Protein AF-A0A919LVM4-F1 (afdb_monomer)

Structure (mmCIF, N/CA/C/O backbone):
data_AF-A0A919LVM4-F1
#
_entry.id   AF-A0A919LVM4-F1
#
loop_
_atom_site.group_PDB
_atom_site.id
_atom_site.type_symbol
_atom_site.label_atom_id
_atom_site.label_alt_id
_atom_site.label_comp_id
_atom_site.label_asym_id
_atom_site.label_entity_id
_atom_site.label_seq_id
_atom_site.pdbx_PDB_ins_code
_atom_site.Cartn_x
_atom_site.Cartn_y
_atom_site.Cartn_z
_atom_site.occupancy
_atom_site.B_iso_or_equiv
_atom_site.auth_seq_id
_atom_site.auth_comp_id
_atom_site.auth_asym_id
_atom_site.auth_atom_id
_atom_site.pdbx_PDB_model_num
ATOM 1 N N . MET A 1 1 ? -22.165 2.919 14.685 1.00 74.94 1 MET A N 1
ATOM 2 C CA . MET A 1 1 ? -20.907 2.633 13.943 1.00 74.94 1 MET A CA 1
ATOM 3 C C . MET A 1 1 ? -20.092 1.496 14.580 1.00 74.94 1 MET A C 1
ATOM 5 O O . MET A 1 1 ? -20.312 1.167 15.739 1.00 74.94 1 MET A O 1
ATOM 9 N N . VAL A 1 2 ? -19.141 0.879 13.852 1.00 83.88 2 VAL A N 1
ATOM 10 C CA . VAL A 1 2 ? -18.265 -0.212 14.362 1.00 83.88 2 VAL A CA 1
ATOM 11 C C . VAL A 1 2 ? -17.450 0.226 15.589 1.00 83.88 2 VAL A C 1
ATOM 13 O O . VAL A 1 2 ? -17.352 -0.524 16.558 1.00 83.88 2 VAL A O 1
ATOM 16 N N . A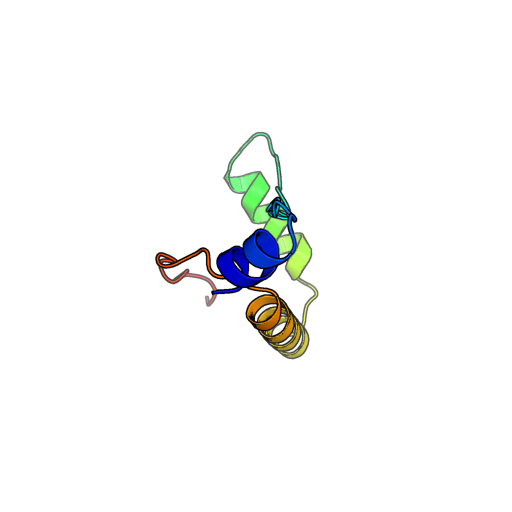RG A 1 3 ? -16.958 1.473 15.593 1.00 86.19 3 ARG A N 1
ATOM 17 C CA . ARG A 1 3 ? -16.255 2.093 16.729 1.00 86.19 3 ARG A CA 1
ATOM 18 C C . ARG A 1 3 ? -17.103 2.127 18.005 1.00 86.19 3 ARG A C 1
ATOM 20 O O . ARG A 1 3 ? -16.642 1.679 19.046 1.00 86.19 3 ARG A O 1
ATOM 27 N N . GLU A 1 4 ? -18.348 2.591 17.917 1.00 87.75 4 GLU A N 1
ATOM 28 C CA . GLU A 1 4 ? -19.275 2.674 19.060 1.00 87.75 4 GLU A CA 1
ATOM 29 C C . GLU A 1 4 ? -19.600 1.289 19.637 1.00 87.75 4 GLU A C 1
ATOM 31 O O . GLU A 1 4 ? -19.620 1.103 20.850 1.00 87.75 4 GLU A O 1
ATOM 36 N N . ARG A 1 5 ? -19.782 0.281 18.773 1.00 91.38 5 ARG A N 1
ATOM 37 C CA . ARG A 1 5 ? -20.041 -1.111 19.190 1.00 91.38 5 ARG A CA 1
ATOM 38 C C . ARG A 1 5 ? -18.847 -1.770 19.885 1.00 91.38 5 ARG A C 1
ATOM 40 O O . ARG A 1 5 ? -19.051 -2.708 20.658 1.00 91.38 5 ARG A O 1
ATOM 47 N N . ALA A 1 6 ? -17.626 -1.340 19.570 1.00 90.19 6 ALA A N 1
ATOM 48 C CA . ALA A 1 6 ? -16.411 -1.787 20.242 1.00 90.19 6 ALA A CA 1
ATOM 49 C C . ALA A 1 6 ? -16.220 -1.059 21.581 1.00 90.19 6 ALA A C 1
ATOM 51 O O . ALA A 1 6 ? -15.977 -1.717 22.592 1.00 90.19 6 ALA A O 1
ATOM 52 N N . ALA A 1 7 ? -16.445 0.259 21.608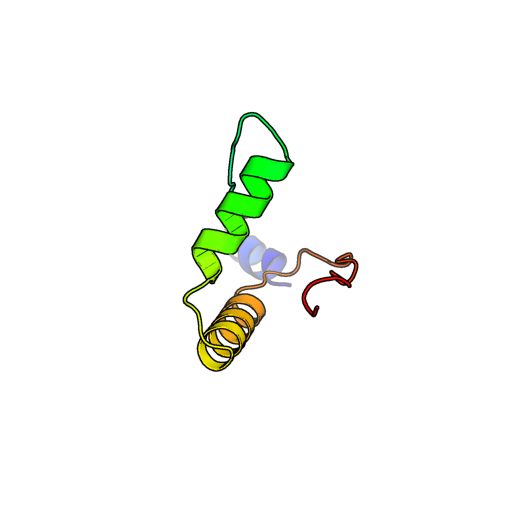 1.00 92.69 7 ALA A N 1
ATOM 53 C CA . ALA A 1 7 ? -16.392 1.068 22.824 1.00 92.69 7 ALA A CA 1
ATOM 54 C C . ALA A 1 7 ? -17.409 0.596 23.877 1.00 92.69 7 ALA A C 1
ATOM 56 O O . ALA A 1 7 ? -17.049 0.415 25.036 1.00 92.69 7 ALA A O 1
ATOM 57 N N . ALA A 1 8 ? -18.637 0.265 23.460 1.00 94.56 8 ALA A N 1
ATOM 58 C CA . ALA A 1 8 ? -19.667 -0.322 24.326 1.00 94.56 8 ALA A CA 1
ATOM 59 C C . ALA A 1 8 ? -19.266 -1.675 24.951 1.00 94.56 8 ALA A C 1
ATOM 61 O O . ALA A 1 8 ? -19.898 -2.133 25.896 1.00 94.56 8 ALA A O 1
ATOM 62 N N . ARG A 1 9 ? -18.220 -2.327 24.428 1.00 93.94 9 ARG A N 1
ATOM 63 C CA . ARG A 1 9 ? -17.648 -3.577 24.950 1.00 93.94 9 ARG A CA 1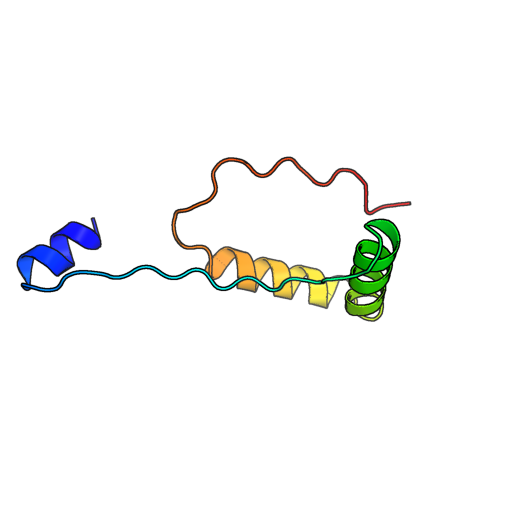
ATOM 64 C C . ARG A 1 9 ? -16.285 -3.371 25.622 1.00 93.94 9 ARG A C 1
ATOM 66 O O . ARG A 1 9 ? -15.552 -4.340 25.789 1.00 93.94 9 ARG A O 1
ATOM 73 N N . GLY A 1 10 ? -15.909 -2.129 25.942 1.00 93.88 10 GLY A N 1
ATOM 74 C CA . GLY A 1 10 ? -14.616 -1.803 26.554 1.00 93.88 10 GLY A CA 1
ATOM 75 C C . GLY A 1 10 ? -13.408 -2.054 25.643 1.00 93.88 10 GLY A C 1
ATOM 76 O O . GLY A 1 10 ? -12.291 -2.200 26.130 1.00 93.88 10 GLY A O 1
ATOM 77 N N . ARG A 1 11 ? -13.613 -2.147 24.321 1.00 95.12 11 ARG A N 1
ATOM 78 C CA . ARG A 1 11 ? -12.553 -2.420 23.341 1.00 95.12 11 ARG A CA 1
ATOM 79 C C . ARG A 1 11 ? -12.190 -1.155 22.572 1.00 95.12 11 ARG A C 1
ATOM 81 O O . ARG A 1 11 ? -13.047 -0.549 21.929 1.00 95.12 11 ARG A O 1
ATOM 88 N N . THR A 1 12 ? -10.902 -0.834 22.538 1.00 90.38 12 THR A N 1
ATOM 89 C CA . THR A 1 12 ? -10.350 0.208 21.662 1.00 90.38 12 THR A CA 1
ATOM 90 C C . THR A 1 12 ? -9.899 -0.417 20.347 1.00 90.38 12 THR A C 1
ATOM 92 O O . THR A 1 12 ? -9.081 -1.335 20.335 1.00 90.38 12 THR A O 1
ATOM 95 N N . LEU A 1 13 ? -10.448 0.057 19.227 1.00 87.50 13 LEU A N 1
ATOM 96 C CA . LEU A 1 13 ? -10.057 -0.413 17.897 1.00 87.50 13 LEU A CA 1
ATOM 97 C C . LEU A 1 13 ? -8.780 0.287 17.435 1.00 87.50 13 LEU A C 1
ATOM 99 O O . LEU A 1 13 ? -8.701 1.515 17.472 1.00 87.50 13 LEU A O 1
ATOM 103 N N . GLN A 1 14 ? -7.831 -0.506 16.946 1.00 87.19 14 GLN A N 1
ATOM 104 C CA . GLN A 1 14 ? -6.672 -0.037 16.194 1.00 87.19 14 GLN A CA 1
ATOM 105 C C . GLN A 1 14 ? -6.917 -0.294 14.709 1.00 87.19 14 GLN A C 1
ATOM 107 O O . GLN A 1 14 ? -7.507 -1.311 14.341 1.00 87.19 14 GLN A O 1
ATOM 112 N N . TYR A 1 15 ? -6.478 0.637 13.870 1.00 85.06 15 TYR A N 1
ATOM 113 C CA . TYR A 1 15 ? -6.622 0.554 12.421 1.00 85.06 15 TYR A CA 1
ATOM 114 C C . TYR A 1 15 ? -5.230 0.488 11.807 1.00 85.06 15 TYR A C 1
ATOM 116 O O . TYR A 1 15 ? -4.338 1.226 12.220 1.00 85.06 15 TYR A O 1
ATOM 124 N N . GLY A 1 16 ? -5.055 -0.392 10.829 1.00 83.31 16 GLY A N 1
ATOM 125 C CA . GLY A 1 16 ? -3.832 -0.510 10.048 1.00 83.31 16 GLY A CA 1
ATOM 126 C C . GLY A 1 16 ? -4.183 -0.581 8.572 1.00 83.31 16 GLY A C 1
ATOM 127 O O . GLY A 1 16 ? -5.215 -1.146 8.208 1.00 83.31 16 GLY A O 1
ATOM 128 N N . ILE A 1 17 ? -3.328 -0.003 7.735 1.00 85.69 17 ILE A N 1
ATOM 129 C CA . ILE A 1 17 ? -3.412 -0.130 6.282 1.00 85.69 17 ILE A CA 1
ATOM 130 C C . ILE A 1 17 ? -2.269 -1.014 5.797 1.00 85.69 17 ILE A C 1
ATOM 132 O O . ILE A 1 17 ? -1.152 -0.945 6.311 1.00 85.69 17 ILE A O 1
ATOM 136 N N . ARG A 1 18 ? -2.551 -1.852 4.800 1.00 81.94 18 ARG A N 1
ATOM 137 C CA . ARG A 1 18 ? -1.536 -2.634 4.101 1.00 81.94 18 ARG A CA 1
ATOM 138 C C . ARG A 1 18 ? -1.299 -2.005 2.737 1.00 81.94 18 ARG A C 1
ATOM 140 O O . ARG A 1 18 ? -2.206 -1.966 1.916 1.00 81.94 18 ARG A O 1
ATOM 147 N N . LEU A 1 19 ? -0.07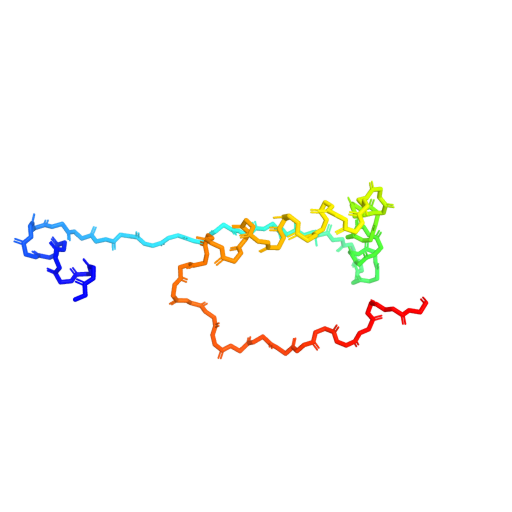9 -1.533 2.512 1.00 84.94 19 LEU A N 1
ATOM 148 C CA . LEU A 1 19 ? 0.354 -0.950 1.246 1.00 84.94 19 LEU A CA 1
ATOM 149 C C . LEU A 1 19 ? 1.525 -1.763 0.698 1.00 84.94 19 LEU A C 1
ATOM 151 O O . LEU A 1 19 ? 2.390 -2.204 1.454 1.00 84.94 19 LEU A O 1
ATOM 155 N N . HIS A 1 20 ? 1.544 -1.948 -0.618 1.00 85.38 20 HIS A N 1
ATOM 156 C CA . HIS A 1 20 ? 2.697 -2.463 -1.345 1.00 85.38 20 HIS A CA 1
ATOM 157 C C . HIS A 1 20 ? 3.407 -1.271 -1.988 1.00 85.38 20 HIS A C 1
ATOM 159 O O . HIS A 1 20 ? 2.770 -0.487 -2.683 1.00 85.38 20 HIS A O 1
ATOM 165 N N . VAL A 1 21 ? 4.704 -1.114 -1.721 1.00 90.44 21 VAL A N 1
ATOM 166 C CA . VAL A 1 21 ? 5.498 0.032 -2.186 1.00 90.44 21 VAL A CA 1
ATOM 167 C C . VAL A 1 21 ? 6.639 -0.479 -3.060 1.00 90.44 21 VAL A C 1
ATOM 169 O O . VAL A 1 21 ? 7.348 -1.406 -2.669 1.00 90.44 21 VAL A O 1
ATOM 172 N N . ILE A 1 22 ? 6.815 0.126 -4.235 1.00 90.88 22 ILE A N 1
ATOM 173 C CA . ILE A 1 22 ? 7.916 -0.163 -5.159 1.00 90.88 22 ILE A CA 1
ATOM 174 C C . ILE A 1 22 ? 8.910 0.993 -5.064 1.00 90.88 22 ILE A C 1
ATOM 176 O O . ILE A 1 22 ? 8.601 2.108 -5.467 1.00 90.88 22 ILE A O 1
ATOM 180 N N . VAL A 1 23 ? 10.095 0.731 -4.511 1.00 94.94 23 VAL A N 1
ATOM 181 C CA . VAL A 1 23 ? 11.155 1.740 -4.346 1.00 94.94 23 VAL A CA 1
ATOM 182 C C . VAL A 1 23 ? 12.235 1.523 -5.399 1.00 94.94 23 VAL A C 1
ATOM 184 O O . VAL A 1 23 ? 12.751 0.408 -5.522 1.00 94.94 23 VAL A O 1
ATOM 187 N N . ARG A 1 24 ? 12.576 2.570 -6.152 1.00 97.06 24 ARG A N 1
ATOM 188 C CA . ARG A 1 24 ? 13.652 2.596 -7.154 1.00 97.06 24 ARG A CA 1
ATOM 189 C C . ARG A 1 24 ? 14.403 3.924 -7.087 1.00 97.06 24 ARG A C 1
ATOM 191 O O . ARG A 1 24 ? 13.995 4.818 -6.352 1.00 97.06 24 ARG A O 1
ATOM 198 N N . GLU A 1 25 ? 15.521 3.998 -7.803 1.00 96.12 25 GLU A N 1
ATOM 199 C CA . GLU A 1 25 ? 16.366 5.195 -7.867 1.00 96.12 25 GLU A CA 1
ATOM 200 C C . GLU A 1 25 ? 15.659 6.352 -8.583 1.00 96.12 25 GLU A C 1
ATOM 202 O O . GLU A 1 25 ? 15.753 7.494 -8.139 1.00 96.12 25 GLU A O 1
ATOM 207 N N . THR A 1 26 ? 14.888 6.042 -9.628 1.00 98.00 26 THR A N 1
ATOM 208 C CA . THR A 1 26 ? 14.052 7.000 -10.357 1.00 98.00 26 THR A CA 1
ATOM 209 C C . THR A 1 26 ? 12.577 6.605 -10.318 1.00 98.00 26 THR A C 1
ATOM 211 O O . THR A 1 26 ? 12.215 5.459 -10.021 1.00 98.00 26 THR A O 1
ATOM 214 N N . GLU A 1 27 ? 11.708 7.567 -10.620 1.00 92.56 27 GLU A N 1
ATOM 215 C CA . GLU A 1 27 ? 10.271 7.324 -10.736 1.00 92.56 27 GLU A CA 1
ATOM 216 C C . GLU A 1 27 ? 9.958 6.429 -11.945 1.00 92.56 27 GLU A C 1
ATOM 218 O O . GLU A 1 27 ? 9.163 5.493 -11.834 1.00 92.56 27 GLU A O 1
ATOM 223 N N . GLU A 1 28 ? 10.630 6.651 -13.075 1.00 95.25 28 GLU A N 1
ATOM 224 C CA . GLU A 1 28 ? 10.442 5.865 -14.296 1.00 95.25 28 GLU A CA 1
ATOM 225 C C . GLU A 1 28 ? 10.762 4.383 -14.066 1.00 95.25 28 GLU A C 1
ATOM 227 O O . GLU A 1 28 ? 10.018 3.503 -14.506 1.00 95.25 28 GLU A O 1
ATOM 232 N N . ASP A 1 29 ? 11.820 4.089 -13.306 1.00 93.50 29 ASP A N 1
ATOM 233 C CA . ASP A 1 29 ? 12.189 2.718 -12.956 1.00 93.50 29 ASP A CA 1
ATOM 234 C C . ASP A 1 29 ? 11.144 2.047 -12.060 1.00 93.50 29 ASP A C 1
ATOM 236 O O . ASP A 1 29 ? 10.923 0.831 -12.155 1.00 93.50 29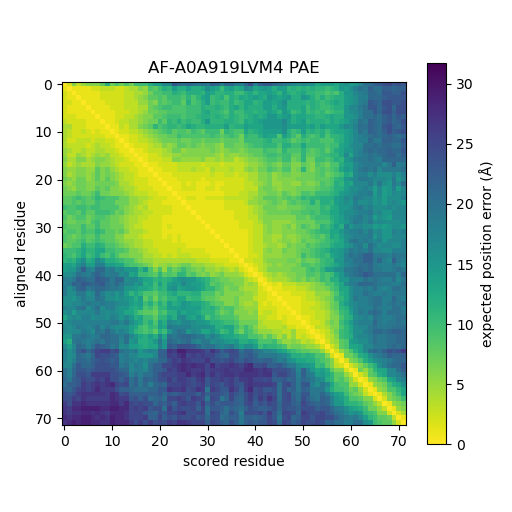 ASP A O 1
ATOM 240 N N . ALA A 1 30 ? 10.509 2.816 -11.169 1.00 93.81 30 ALA A N 1
ATOM 241 C CA . ALA A 1 30 ? 9.452 2.317 -10.297 1.00 93.81 30 ALA A CA 1
ATOM 242 C C . ALA A 1 30 ? 8.211 1.936 -11.110 1.00 93.81 30 ALA A C 1
ATOM 244 O O . ALA A 1 30 ? 7.678 0.838 -10.923 1.00 93.81 30 ALA A O 1
ATOM 245 N N . TRP A 1 31 ? 7.814 2.781 -12.063 1.00 90.94 31 TRP A N 1
ATOM 246 C CA . TRP A 1 31 ? 6.708 2.494 -12.978 1.00 90.94 31 TRP A CA 1
ATOM 247 C C . TRP A 1 31 ? 7.013 1.315 -13.900 1.00 90.94 31 TRP A C 1
ATOM 249 O O . TRP A 1 31 ? 6.230 0.371 -13.952 1.00 90.94 31 TRP A O 1
ATOM 259 N N . ALA A 1 32 ? 8.203 1.256 -14.502 1.00 93.56 32 ALA A N 1
ATOM 260 C CA . ALA A 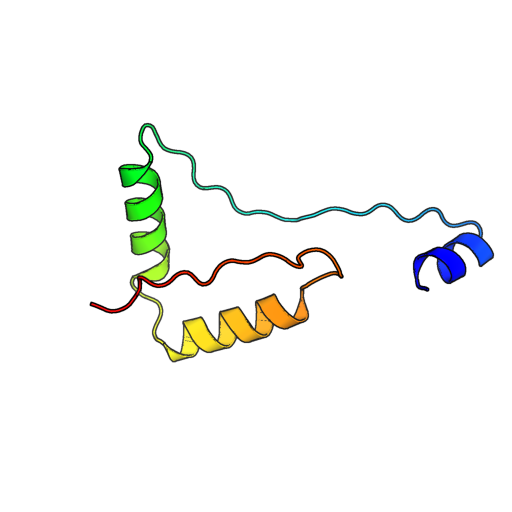1 32 ? 8.602 0.114 -15.326 1.00 93.56 32 ALA A CA 1
ATOM 261 C C . ALA A 1 32 ? 8.670 -1.202 -14.523 1.00 93.56 32 ALA A C 1
ATOM 263 O O . ALA A 1 32 ? 8.476 -2.300 -15.054 1.00 93.56 32 ALA A O 1
ATOM 264 N N . ALA A 1 33 ? 8.994 -1.142 -13.228 1.00 90.44 33 ALA A N 1
ATOM 265 C CA . ALA A 1 33 ? 8.896 -2.299 -12.342 1.00 90.44 33 ALA A CA 1
ATOM 266 C C . ALA A 1 33 ? 7.436 -2.682 -12.048 1.00 90.44 33 ALA A C 1
ATOM 268 O O . ALA A 1 33 ? 7.139 -3.877 -12.017 1.00 90.44 33 ALA A O 1
ATOM 269 N N . ALA A 1 34 ? 6.541 -1.707 -11.871 1.00 89.06 34 ALA A N 1
ATOM 270 C CA . ALA A 1 34 ? 5.109 -1.949 -11.714 1.00 89.06 34 ALA A CA 1
ATOM 271 C C . ALA A 1 34 ? 4.517 -2.626 -12.960 1.00 89.06 34 ALA A C 1
ATOM 273 O O . ALA A 1 34 ? 3.877 -3.668 -12.832 1.00 89.06 34 ALA A O 1
ATOM 274 N N . ASP A 1 35 ? 4.828 -2.117 -14.154 1.00 87.38 35 ASP A N 1
ATOM 275 C CA . ASP A 1 35 ? 4.352 -2.671 -15.426 1.00 87.38 35 ASP A CA 1
ATOM 276 C C . ASP A 1 35 ? 4.810 -4.118 -15.617 1.00 87.38 35 ASP A C 1
ATOM 278 O O . ASP A 1 35 ? 4.019 -4.999 -15.950 1.00 87.38 35 ASP A O 1
ATOM 282 N N . ARG A 1 36 ? 6.079 -4.416 -15.308 1.00 87.62 36 ARG A N 1
ATOM 283 C CA . ARG A 1 36 ? 6.607 -5.790 -15.372 1.00 87.62 36 ARG A CA 1
ATOM 284 C C . ARG A 1 36 ? 5.905 -6.755 -14.420 1.00 87.62 36 ARG A C 1
ATOM 286 O O . ARG A 1 36 ? 5.752 -7.925 -14.765 1.00 87.62 36 ARG A O 1
ATOM 293 N N . LEU A 1 37 ? 5.490 -6.294 -13.238 1.00 85.50 37 LEU A N 1
ATOM 294 C CA . LEU A 1 37 ? 4.761 -7.129 -12.277 1.00 85.50 37 LEU A CA 1
ATOM 295 C C . LEU A 1 37 ? 3.379 -7.532 -12.800 1.00 85.50 37 LEU A C 1
ATOM 297 O O . LEU A 1 37 ? 2.903 -8.615 -12.463 1.00 85.50 37 LEU A O 1
ATOM 301 N N . ILE A 1 38 ? 2.753 -6.684 -13.619 1.00 82.12 38 ILE A N 1
ATOM 302 C CA . ILE A 1 38 ? 1.413 -6.924 -14.167 1.00 82.12 38 ILE A CA 1
ATOM 303 C C . ILE A 1 38 ? 1.420 -7.441 -15.611 1.00 82.12 38 ILE A C 1
ATOM 305 O O . ILE A 1 38 ? 0.385 -7.888 -16.087 1.00 82.12 38 ILE A O 1
ATOM 309 N N . ALA A 1 39 ? 2.573 -7.454 -16.286 1.00 84.12 39 ALA A N 1
ATOM 310 C CA . ALA A 1 39 ? 2.702 -7.761 -17.715 1.00 84.12 39 ALA A CA 1
ATOM 311 C C . ALA A 1 39 ? 2.190 -9.147 -18.151 1.00 84.12 39 ALA A C 1
ATOM 313 O O . ALA A 1 39 ? 1.922 -9.353 -19.328 1.00 84.12 39 ALA A O 1
ATOM 314 N N . HIS A 1 40 ? 2.075 -10.100 -17.225 1.00 79.19 40 HIS A N 1
ATOM 315 C CA . HIS A 1 40 ? 1.606 -11.464 -17.506 1.00 79.19 40 HIS A CA 1
ATOM 316 C C . HIS A 1 40 ? 0.206 -11.734 -16.937 1.00 79.19 40 HIS A C 1
ATOM 318 O O . HIS A 1 40 ? -0.214 -12.887 -16.845 1.00 79.19 40 HIS A O 1
ATOM 324 N N . LEU A 1 41 ? -0.491 -10.693 -16.476 1.00 79.31 41 LEU A N 1
ATOM 325 C CA . LEU A 1 41 ? -1.860 -10.807 -15.998 1.00 79.31 41 LEU A CA 1
ATOM 326 C C . LEU A 1 41 ? -2.807 -10.587 -17.175 1.00 79.31 41 LEU A C 1
ATOM 328 O O . LEU A 1 41 ? -2.871 -9.491 -17.721 1.00 79.31 41 LEU A O 1
ATOM 332 N N . ASP A 1 42 ? -3.579 -11.613 -17.518 1.00 76.75 42 ASP A N 1
ATOM 333 C CA . ASP A 1 42 ? -4.692 -11.456 -18.454 1.00 76.75 42 ASP A CA 1
ATOM 334 C C . ASP A 1 42 ? -5.786 -10.558 -17.845 1.00 76.75 42 ASP A C 1
ATOM 336 O O . ASP A 1 42 ? -5.972 -10.531 -16.620 1.00 76.75 42 ASP A O 1
ATOM 340 N N . ASP A 1 43 ? -6.566 -9.880 -18.693 1.00 72.25 43 ASP A N 1
ATOM 341 C CA . ASP A 1 43 ? -7.638 -8.946 -18.298 1.00 72.25 43 ASP A CA 1
ATOM 342 C C . ASP A 1 43 ? -8.617 -9.544 -17.272 1.00 72.25 43 ASP A C 1
ATOM 344 O O . ASP A 1 43 ? -9.050 -8.883 -16.323 1.00 72.25 43 ASP A O 1
ATOM 348 N N . ASP A 1 44 ? -8.910 -10.838 -17.402 1.00 74.69 44 ASP A N 1
ATOM 349 C CA . ASP A 1 44 ? -9.747 -11.596 -16.471 1.00 74.69 44 ASP A CA 1
ATOM 350 C C . ASP A 1 44 ? -9.161 -11.657 -15.053 1.00 74.69 44 ASP A C 1
ATOM 352 O O . ASP A 1 44 ? -9.894 -11.637 -14.056 1.00 74.69 44 ASP A O 1
ATOM 356 N N . THR A 1 45 ? -7.838 -11.743 -14.944 1.00 75.56 45 THR A N 1
ATOM 357 C CA . THR A 1 45 ? -7.121 -11.774 -13.667 1.00 75.56 45 THR A CA 1
ATOM 358 C C . THR A 1 45 ? -7.081 -10.383 -13.045 1.00 75.56 45 THR A C 1
ATOM 360 O O . THR A 1 45 ? -7.314 -10.253 -11.840 1.00 75.56 45 THR A O 1
ATOM 363 N N . ILE A 1 46 ? -6.899 -9.340 -13.861 1.00 72.81 46 ILE A N 1
ATOM 364 C CA . ILE A 1 46 ? -6.970 -7.935 -13.429 1.00 72.81 46 ILE A CA 1
ATOM 365 C C . ILE A 1 46 ? -8.368 -7.622 -12.879 1.00 72.81 46 ILE A C 1
ATOM 367 O O . ILE A 1 46 ? -8.500 -7.123 -11.758 1.00 72.81 46 ILE A O 1
ATOM 371 N N . ALA A 1 47 ? -9.425 -8.005 -13.598 1.00 74.81 47 ALA A N 1
ATOM 372 C CA . ALA A 1 47 ? -10.807 -7.784 -13.175 1.00 74.81 47 ALA A CA 1
ATOM 373 C C . ALA A 1 47 ? -11.160 -8.534 -11.875 1.00 74.81 47 ALA A C 1
ATOM 375 O O . ALA A 1 47 ? -11.896 -8.021 -11.023 1.00 74.81 47 ALA A O 1
ATOM 376 N N . ARG A 1 48 ? -10.634 -9.752 -11.683 1.00 71.81 48 ARG A N 1
ATOM 377 C CA . ARG A 1 48 ? -10.793 -10.501 -10.422 1.00 71.81 48 ARG A CA 1
ATOM 378 C C . ARG A 1 48 ? -10.037 -9.838 -9.279 1.00 71.81 48 ARG A C 1
ATOM 380 O O . ARG A 1 48 ? -10.611 -9.702 -8.198 1.00 71.81 48 ARG A O 1
ATOM 387 N N . ALA A 1 49 ? -8.801 -9.401 -9.512 1.00 69.00 49 ALA A N 1
ATOM 388 C CA . ALA A 1 49 ? -8.008 -8.689 -8.520 1.00 69.00 49 ALA A CA 1
ATOM 389 C C . ALA A 1 49 ? -8.725 -7.408 -8.069 1.00 69.00 49 ALA A C 1
ATOM 391 O O . ALA A 1 49 ? -8.939 -7.228 -6.872 1.00 69.00 49 ALA A O 1
ATOM 392 N N . GLN A 1 50 ? -9.218 -6.588 -9.002 1.00 68.62 50 GLN A N 1
ATOM 393 C CA . GLN A 1 50 ? -10.000 -5.385 -8.690 1.00 68.62 50 GLN A CA 1
ATOM 394 C C . GLN A 1 50 ? -11.256 -5.691 -7.860 1.00 68.62 50 GLN A C 1
ATOM 396 O O . GLN A 1 50 ? -11.520 -5.009 -6.872 1.00 68.62 50 GLN A O 1
ATOM 401 N N . LYS A 1 51 ? -12.007 -6.755 -8.186 1.00 66.69 51 LYS A N 1
ATOM 402 C CA . LYS A 1 51 ? -13.177 -7.187 -7.391 1.00 66.69 51 LYS A CA 1
ATOM 403 C C . LYS A 1 51 ? -12.807 -7.641 -5.978 1.00 66.69 51 LYS A C 1
ATOM 405 O O . LYS A 1 51 ? -13.604 -7.465 -5.057 1.00 66.69 51 LYS A O 1
ATOM 410 N N . ILE A 1 52 ? -11.638 -8.253 -5.805 1.00 64.69 52 ILE A N 1
ATOM 411 C CA . ILE A 1 52 ? -11.131 -8.684 -4.499 1.00 64.69 52 ILE A CA 1
ATOM 412 C C . ILE A 1 52 ? -10.673 -7.465 -3.685 1.00 64.69 52 ILE A C 1
ATOM 414 O O . ILE A 1 52 ? -11.062 -7.343 -2.525 1.00 64.69 52 ILE A O 1
ATOM 418 N N . PHE A 1 53 ? -9.942 -6.525 -4.293 1.00 60.50 53 PHE A N 1
ATOM 419 C CA . PHE A 1 53 ? -9.509 -5.283 -3.645 1.00 60.50 53 PHE A CA 1
ATOM 420 C C . PHE A 1 53 ? -10.686 -4.376 -3.264 1.00 60.50 53 PHE A C 1
ATOM 422 O O . PHE A 1 53 ? -10.748 -3.936 -2.120 1.00 60.50 53 PHE A O 1
ATOM 429 N N . ALA A 1 54 ? -11.686 -4.212 -4.137 1.00 59.91 54 ALA A N 1
ATOM 430 C CA . ALA A 1 54 ? -12.890 -3.422 -3.853 1.00 59.91 54 ALA A CA 1
ATOM 431 C C . ALA A 1 54 ? -13.714 -3.967 -2.672 1.00 59.91 54 ALA A C 1
ATOM 433 O O . ALA A 1 54 ? -14.445 -3.229 -2.016 1.00 59.91 54 ALA A O 1
ATOM 434 N N . ARG A 1 55 ? -13.606 -5.270 -2.381 1.00 58.09 55 ARG A N 1
ATOM 435 C CA . ARG A 1 55 ? -14.238 -5.899 -1.208 1.00 58.09 55 ARG A CA 1
ATOM 436 C C . ARG A 1 55 ? -13.392 -5.801 0.061 1.00 58.09 55 ARG A C 1
ATOM 438 O O . ARG A 1 55 ? -13.924 -6.016 1.146 1.00 58.09 55 ARG A O 1
ATOM 445 N N . MET A 1 56 ? -12.098 -5.511 -0.069 1.00 53.34 56 MET A N 1
ATOM 446 C CA . MET A 1 56 ? -11.178 -5.314 1.053 1.00 53.34 56 MET A CA 1
ATOM 447 C C . MET A 1 56 ? -11.120 -3.858 1.530 1.00 53.34 56 MET A C 1
ATOM 449 O O . MET A 1 56 ? -10.484 -3.593 2.553 1.00 53.34 56 MET A O 1
ATOM 453 N N . ASP A 1 57 ? -11.789 -2.925 0.844 1.00 50.28 57 ASP A N 1
ATOM 454 C CA . ASP A 1 57 ? -11.685 -1.511 1.176 1.00 50.28 57 ASP A CA 1
ATOM 455 C C . ASP A 1 57 ? -12.445 -1.146 2.458 1.00 50.28 57 ASP A C 1
ATOM 457 O O . ASP A 1 57 ? -13.672 -1.209 2.575 1.00 50.28 57 ASP A O 1
ATOM 461 N N . SER A 1 58 ? -11.657 -0.761 3.456 1.00 47.94 58 SER A N 1
ATOM 462 C CA . SER A 1 58 ? -12.107 -0.195 4.718 1.00 47.94 58 SER A CA 1
ATOM 463 C C . SER A 1 58 ? -12.270 1.310 4.521 1.00 47.94 58 SER A C 1
ATOM 465 O O . SER A 1 58 ? -11.297 1.968 4.193 1.00 47.94 58 SER A O 1
ATOM 467 N N . ALA A 1 59 ? -13.486 1.829 4.730 1.00 51.00 59 ALA A N 1
ATOM 468 C CA . ALA A 1 59 ? -13.959 3.228 4.677 1.00 51.00 59 ALA A CA 1
ATOM 469 C C . ALA A 1 59 ? -12.911 4.375 4.727 1.00 51.00 59 ALA A C 1
ATOM 471 O O . ALA A 1 59 ? -12.906 5.169 5.670 1.00 51.00 59 ALA A O 1
ATOM 472 N N . GLY A 1 60 ? -12.045 4.499 3.718 1.00 48.84 60 GLY A N 1
ATOM 473 C CA . GLY A 1 60 ? -10.871 5.359 3.826 1.00 48.84 60 GLY A CA 1
ATOM 474 C C . GLY A 1 60 ? -10.207 5.744 2.513 1.00 48.84 60 GLY A C 1
ATOM 475 O O . GLY A 1 60 ? -8.986 5.845 2.495 1.00 48.84 60 GLY A O 1
ATOM 476 N N . ARG A 1 61 ? -10.959 6.006 1.436 1.00 39.78 61 ARG A N 1
ATOM 477 C CA . ARG A 1 61 ? -10.457 6.855 0.342 1.00 39.78 61 ARG A CA 1
ATOM 478 C C . ARG A 1 61 ? -11.598 7.406 -0.513 1.00 39.78 61 ARG A C 1
ATOM 480 O O . ARG A 1 61 ? -12.170 6.705 -1.332 1.00 39.78 61 ARG A O 1
ATOM 487 N N . ALA A 1 62 ? -11.931 8.673 -0.290 1.00 46.78 62 ALA A N 1
ATOM 488 C CA . ALA A 1 62 ? -12.796 9.472 -1.152 1.00 46.78 62 ALA A CA 1
ATOM 489 C C . ALA A 1 62 ? -11.943 10.560 -1.816 1.00 46.78 62 ALA A C 1
ATOM 491 O O . ALA A 1 62 ? -12.146 11.736 -1.560 1.00 46.78 62 ALA A O 1
ATOM 492 N N . ASP A 1 63 ? -10.919 10.146 -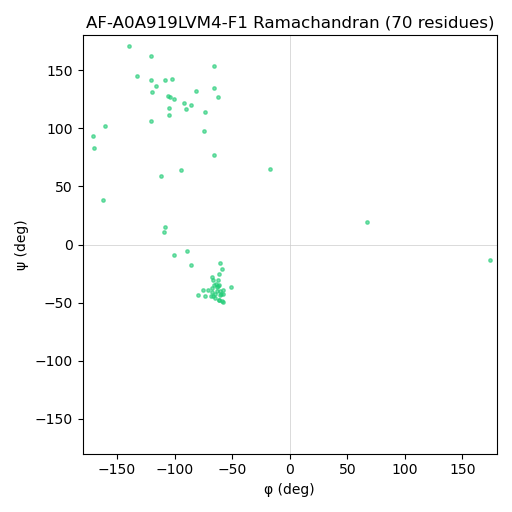2.559 1.00 49.03 63 ASP A N 1
ATOM 493 C CA . ASP A 1 63 ? -10.308 10.916 -3.648 1.00 49.03 63 ASP A CA 1
ATOM 494 C C . ASP A 1 63 ? -9.334 9.967 -4.354 1.00 49.03 63 ASP A C 1
ATOM 496 O O . ASP A 1 63 ? -8.211 9.744 -3.905 1.00 49.03 63 ASP A O 1
ATOM 500 N N . GLU A 1 64 ? -9.809 9.304 -5.400 1.00 45.81 64 GLU A N 1
ATOM 501 C CA . GLU A 1 64 ? -8.948 8.603 -6.343 1.00 45.81 64 GLU A CA 1
ATOM 502 C C . GLU A 1 64 ? -9.232 9.236 -7.698 1.00 45.81 64 GLU A C 1
ATOM 504 O O . GLU A 1 64 ? -10.316 9.087 -8.268 1.00 45.81 64 GLU A O 1
ATOM 509 N N . ARG A 1 65 ? -8.286 10.051 -8.17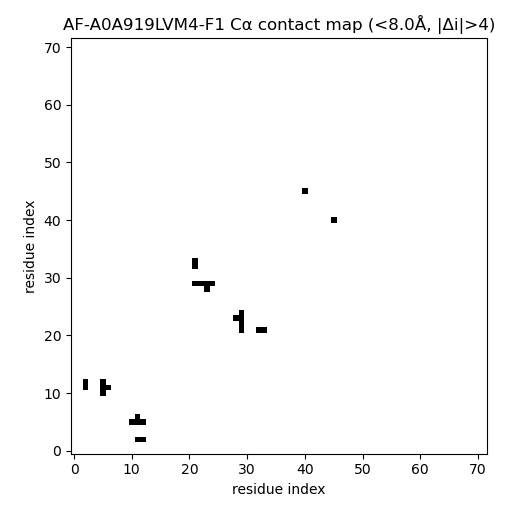4 1.00 43.06 65 ARG A N 1
ATOM 510 C CA . ARG A 1 65 ? -8.351 10.565 -9.539 1.00 43.06 65 ARG A CA 1
ATOM 511 C C . ARG A 1 65 ? -8.194 9.389 -10.498 1.00 43.06 65 ARG A C 1
ATOM 513 O O . ARG A 1 65 ? -7.303 8.569 -10.284 1.00 43.06 65 ARG A O 1
ATOM 520 N N . PRO A 1 66 ? -9.027 9.295 -11.548 1.00 39.84 66 PRO A N 1
ATOM 521 C CA . PRO A 1 66 ? -8.941 8.183 -12.476 1.00 39.84 66 PRO A CA 1
ATOM 522 C C . PRO A 1 66 ? -7.570 8.199 -13.152 1.00 39.84 66 PRO A C 1
ATOM 524 O O . PRO A 1 66 ? -7.165 9.216 -13.718 1.00 39.84 66 PRO A O 1
ATOM 527 N N . ALA A 1 67 ? -6.870 7.065 -13.102 1.00 50.41 67 ALA A N 1
ATOM 528 C CA . ALA A 1 67 ? -5.686 6.803 -13.907 1.00 50.41 67 ALA A CA 1
ATOM 529 C C . ALA A 1 67 ? -6.094 6.734 -15.392 1.00 50.41 67 ALA A C 1
ATOM 531 O O . ALA A 1 67 ? -6.263 5.660 -15.968 1.00 50.41 67 ALA A O 1
ATOM 532 N N . SER A 1 68 ? -6.320 7.891 -16.019 1.00 47.06 68 SER A N 1
ATOM 533 C CA . SER A 1 68 ? -6.480 7.992 -17.466 1.00 47.06 68 SER A CA 1
ATOM 534 C C . SER A 1 68 ? -5.098 7.831 -18.100 1.00 47.06 68 SER A C 1
ATOM 536 O O . SER A 1 68 ? -4.327 8.788 -18.141 1.00 47.06 68 SER A O 1
ATOM 538 N N . GLY A 1 69 ? -4.758 6.628 -18.559 1.00 42.56 69 GLY A N 1
ATOM 539 C CA . GLY A 1 69 ? -3.492 6.429 -19.274 1.00 42.56 69 GLY A CA 1
ATOM 540 C C . GLY A 1 69 ? -3.106 4.997 -19.634 1.0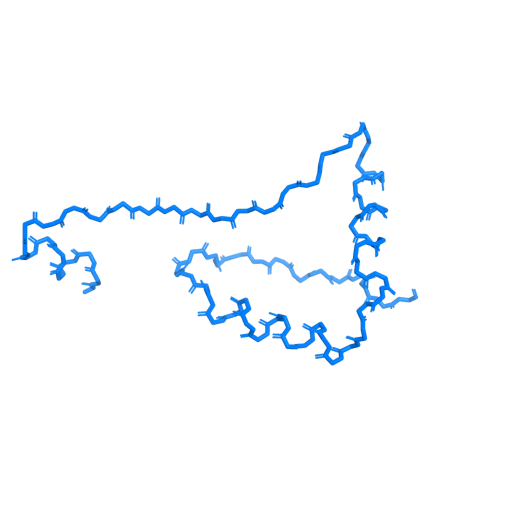0 42.56 69 GLY A C 1
ATOM 541 O O . GLY A 1 69 ? -2.231 4.816 -20.466 1.00 42.56 69 GLY A O 1
ATOM 542 N N . ILE A 1 70 ? -3.763 3.979 -19.081 1.00 46.56 70 ILE A N 1
ATOM 543 C CA . ILE A 1 70 ? -3.475 2.562 -19.372 1.00 46.56 70 ILE A CA 1
ATOM 544 C C . ILE A 1 70 ? -4.388 2.041 -20.486 1.00 46.56 70 ILE A C 1
ATOM 546 O O . ILE A 1 70 ? -5.260 1.213 -20.256 1.00 46.56 70 ILE A O 1
ATOM 550 N N . ALA A 1 71 ? -4.240 2.601 -21.686 1.00 39.53 71 ALA A N 1
ATOM 551 C CA . ALA A 1 71 ? -4.653 1.969 -22.943 1.00 39.53 71 ALA A CA 1
ATOM 552 C C . ALA A 1 71 ? -4.116 2.782 -24.128 1.00 39.53 71 ALA A C 1
ATOM 554 O O . ALA A 1 71 ? -4.828 3.607 -24.712 1.00 39.53 71 ALA A O 1
ATOM 555 N N . ARG A 1 72 ? -2.856 2.545 -24.487 1.00 37.41 72 ARG A N 1
ATOM 556 C CA . ARG A 1 72 ? -2.400 2.645 -25.872 1.00 37.41 72 ARG A CA 1
ATOM 557 C C . ARG A 1 72 ? -1.216 1.732 -26.116 1.00 37.41 72 ARG A C 1
ATOM 559 O O . ARG A 1 72 ? -0.353 1.669 -25.219 1.00 37.41 72 ARG A O 1
#

Radius of gyration: 17.66 Å; Cα contacts (8 Å, |Δi|>4): 14; chains: 1; bounding box: 37×23×52 Å

Solvent-accessible surface area (backbone atoms only — not comparable to full-atom values): 5005 Å² total; per-residue (Å²): 106,75,67,57,64,31,48,79,67,79,40,84,87,84,86,86,85,89,81,88,80,77,86,56,99,46,70,69,57,27,52,55,50,52,49,61,74,49,69,83,57,52,71,71,53,52,55,49,50,50,58,53,51,68,71,66,66,69,98,77,78,97,78,77,80,80,83,82,72,91,81,127

Secondary structure (DSSP, 8-state):
-HHHHHHTTT-PPP----------SSHHHHHHHHHHHHTT--HHHHHHHHHHHHHH--S--S-----TT---

InterPro domains:
  IPR011251 Luciferase-like domain [PF00296] (2-64)
  IPR036661 Luciferase-like domain superfamily [G3DSA:3.20.20.30] (1-71)
  IPR036661 Luciferase-like domain superfamily [SSF51679] (2-67)
  IPR050172 SsuD/RutA monooxygenase [PTHR42847] (2-63)

Sequence (72 aa):
MVRERAAARGRTLQYGIRLHVIVRETEEDAWAAADRLIAHLDDDTIARAQKIFARMDSAGRADERPASGIAR

Foldseek 3Di:
DVQVVQVVVVHHDDDDDDDDDQDDPDPVVSVVVVCVVCVPPDPVNVVVVVVVVVVVDDPDDPDDDDPPDPDD

Organism: Klebsiella pneumoniae (NCBI:txid573)

Mean predicted aligned error: 12.07 Å

pLDDT: mean 74.9, std 18.62, range [37.41, 98.0]